Protein AF-A0A4Y9IGT6-F1 (afdb_monomer_lite)

Radius of gyration: 15.9 Å; chains: 1; bounding box: 36×31×42 Å

InterPro domains:
  IPR013785 Aldolase-type TIM barrel [G3DSA:3.20.20.70] (1-121)

Structure (mmCIF, N/CA/C/O backbone):
data_AF-A0A4Y9IGT6-F1
#
_entry.id   AF-A0A4Y9IGT6-F1
#
loop_
_atom_site.group_PDB
_atom_site.id
_atom_site.type_symbol
_atom_site.label_atom_id
_atom_site.label_alt_id
_atom_site.label_comp_id
_atom_site.label_asym_id
_atom_site.label_entity_id
_atom_site.label_seq_id
_atom_site.pdbx_PDB_ins_code
_atom_site.Cartn_x
_atom_site.Cartn_y
_atom_site.Cartn_z
_atom_site.occupancy
_atom_site.B_iso_or_equiv
_atom_site.auth_seq_id
_atom_site.auth_comp_id
_atom_site.auth_asym_id
_atom_site.auth_atom_id
_atom_site.pdbx_PDB_model_num
ATOM 1 N N . ILE A 1 1 ? -12.243 1.471 -1.421 1.00 97.12 1 ILE A N 1
ATOM 2 C CA . ILE A 1 1 ? -12.305 2.945 -1.257 1.00 97.12 1 ILE A CA 1
ATOM 3 C C . ILE A 1 1 ? -10.873 3.459 -1.294 1.00 97.12 1 ILE A C 1
ATOM 5 O O . ILE A 1 1 ? -10.032 2.832 -0.662 1.00 97.12 1 ILE A O 1
ATOM 9 N N . GLU A 1 2 ? -10.581 4.509 -2.066 1.00 98.25 2 GLU A N 1
ATOM 10 C CA . GLU A 1 2 ? -9.210 5.005 -2.292 1.00 98.25 2 GLU A CA 1
ATOM 11 C C . GLU A 1 2 ? -9.068 6.497 -1.927 1.00 98.25 2 GLU A C 1
ATOM 13 O O . GLU A 1 2 ? -9.054 7.346 -2.817 1.00 98.25 2 GLU A O 1
ATOM 18 N N . PRO A 1 3 ? -9.031 6.851 -0.628 1.00 97.75 3 PRO A N 1
ATOM 19 C CA . PRO A 1 3 ? -8.744 8.212 -0.188 1.00 97.75 3 PRO A CA 1
ATOM 20 C C . PRO A 1 3 ? -7.223 8.453 -0.173 1.00 97.75 3 PRO A C 1
ATOM 22 O O . PRO A 1 3 ? -6.560 8.310 0.851 1.00 97.75 3 PRO A O 1
ATOM 25 N N . GLU A 1 4 ? -6.653 8.771 -1.337 1.00 98.31 4 GLU A N 1
ATOM 26 C CA . GLU A 1 4 ? -5.218 9.043 -1.494 1.00 98.31 4 GLU A CA 1
ATOM 27 C C . GLU A 1 4 ? -4.788 10.327 -0.761 1.00 98.31 4 GLU A C 1
ATOM 29 O O . GLU A 1 4 ? -5.330 11.409 -0.997 1.00 98.31 4 GLU A O 1
ATOM 34 N N . VAL A 1 5 ? -3.747 10.220 0.069 1.00 98.56 5 VAL A N 1
ATOM 35 C CA . VAL A 1 5 ? -2.991 11.367 0.593 1.00 98.56 5 VAL A CA 1
ATOM 36 C C . VAL A 1 5 ? -1.792 11.614 -0.316 1.00 98.56 5 VAL A C 1
ATOM 38 O O . VAL A 1 5 ? -1.008 10.703 -0.584 1.00 98.56 5 VAL A O 1
ATOM 41 N N . ASN A 1 6 ? -1.625 12.849 -0.789 1.00 98.25 6 ASN A N 1
ATOM 42 C CA . ASN A 1 6 ? -0.498 13.215 -1.643 1.00 98.25 6 ASN A CA 1
ATOM 43 C C . ASN A 1 6 ? 0.832 13.051 -0.885 1.00 98.25 6 ASN A C 1
ATOM 45 O O . ASN A 1 6 ? 1.031 13.669 0.160 1.00 98.25 6 ASN A O 1
ATOM 49 N N . ILE A 1 7 ? 1.770 12.283 -1.450 1.00 97.69 7 ILE A N 1
ATOM 50 C CA . ILE A 1 7 ? 3.080 12.008 -0.835 1.00 97.69 7 ILE A CA 1
ATOM 51 C C . ILE A 1 7 ? 3.945 13.259 -0.606 1.00 97.69 7 ILE A C 1
ATOM 53 O O . ILE A 1 7 ? 4.886 13.206 0.178 1.00 97.69 7 ILE A O 1
ATOM 57 N N . ASN A 1 8 ? 3.635 14.370 -1.284 1.00 97.75 8 ASN A N 1
ATOM 58 C CA . ASN A 1 8 ? 4.336 15.653 -1.171 1.00 97.75 8 ASN A CA 1
ATOM 59 C C . ASN A 1 8 ? 3.575 16.688 -0.324 1.00 97.75 8 ASN A C 1
ATOM 61 O O . ASN A 1 8 ? 3.962 17.860 -0.301 1.00 97.75 8 ASN A O 1
ATOM 65 N N . ALA A 1 9 ? 2.464 16.307 0.316 1.00 98.25 9 ALA A N 1
ATOM 66 C CA . ALA A 1 9 ? 1.783 17.192 1.252 1.00 98.25 9 ALA A CA 1
ATOM 67 C C . ALA A 1 9 ? 2.733 17.547 2.408 1.00 98.25 9 ALA A C 1
ATOM 69 O O . ALA A 1 9 ? 3.412 16.675 2.944 1.00 98.25 9 ALA A O 1
ATOM 70 N N . LYS A 1 10 ? 2.793 18.832 2.779 1.00 98.19 10 LYS A N 1
ATOM 71 C CA . LYS A 1 10 ? 3.657 19.295 3.880 1.00 98.19 10 LYS A CA 1
ATOM 72 C C . LYS A 1 10 ? 3.246 18.689 5.218 1.00 98.19 10 LYS A C 1
ATOM 74 O O . LYS A 1 10 ? 4.111 18.318 5.996 1.00 98.19 10 LYS A O 1
ATOM 79 N N . ASP A 1 11 ? 1.940 18.532 5.393 1.00 98.00 11 ASP A N 1
ATOM 80 C CA . ASP A 1 11 ? 1.305 18.066 6.623 1.00 98.00 11 ASP A CA 1
ATOM 81 C C . ASP A 1 11 ? 0.792 16.623 6.425 1.00 98.00 11 ASP A C 1
ATOM 83 O O . ASP A 1 11 ? -0.317 16.267 6.816 1.00 98.00 11 ASP A O 1
ATOM 87 N N . LYS A 1 12 ? 1.543 15.801 5.667 1.00 98.44 12 LYS A N 1
ATOM 88 C CA . LYS A 1 12 ? 1.122 14.445 5.262 1.00 98.44 12 LYS A CA 1
ATOM 89 C C . LYS A 1 12 ? 0.791 13.575 6.472 1.00 98.44 12 LYS A C 1
ATOM 91 O O . LYS A 1 12 ? -0.208 12.870 6.438 1.00 98.44 12 LYS A O 1
ATOM 96 N N . GLU A 1 13 ? 1.619 13.629 7.509 1.00 98.44 13 GLU A N 1
ATOM 97 C CA . GLU A 1 13 ? 1.444 12.829 8.720 1.00 98.44 13 GLU A CA 1
ATOM 98 C C . GLU A 1 13 ? 0.159 13.215 9.465 1.00 98.44 13 GLU A C 1
ATOM 100 O O . GLU A 1 13 ? -0.635 12.344 9.809 1.00 98.44 13 GLU A O 1
ATOM 105 N N . GLU A 1 14 ? -0.106 14.512 9.625 1.00 98.56 14 GLU A N 1
ATOM 106 C CA . GLU A 1 14 ? -1.322 15.014 10.267 1.00 98.56 14 GLU A CA 1
ATOM 107 C C . GLU A 1 14 ? -2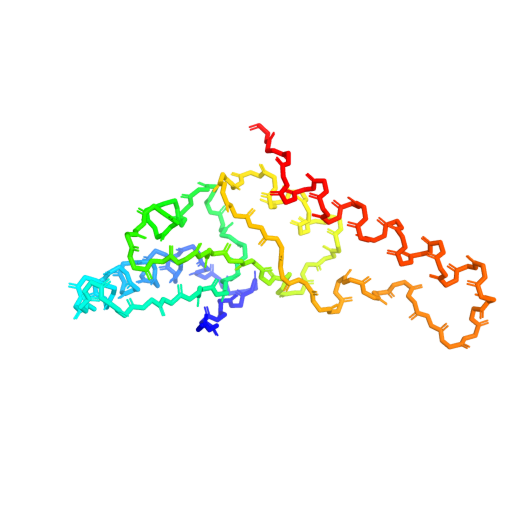.581 14.686 9.451 1.00 98.56 14 GLU A C 1
ATOM 109 O O . GLU A 1 14 ? -3.620 14.333 10.012 1.00 98.56 14 GLU A O 1
ATOM 114 N N . ILE A 1 15 ? -2.501 14.766 8.117 1.00 98.75 15 ILE A N 1
ATOM 115 C CA . ILE A 1 15 ? -3.600 14.358 7.229 1.00 98.75 15 ILE A CA 1
ATOM 116 C C . ILE A 1 15 ? -3.876 12.858 7.381 1.00 98.75 15 ILE A C 1
ATOM 118 O O . ILE A 1 15 ? -5.036 12.450 7.388 1.00 98.75 15 ILE A O 1
ATOM 122 N N . GLU A 1 16 ? -2.835 12.033 7.503 1.00 98.69 16 GLU A N 1
ATOM 123 C CA . GLU A 1 16 ? -2.962 10.588 7.710 1.00 98.69 16 GLU A CA 1
ATOM 124 C C . GLU A 1 16 ? -3.554 10.241 9.074 1.00 98.69 16 GLU A C 1
ATOM 126 O O . GLU A 1 16 ? -4.367 9.316 9.148 1.00 98.69 16 GLU A O 1
ATOM 131 N N . ASP A 1 17 ? -3.198 10.982 10.125 1.00 98.62 17 ASP A N 1
ATOM 132 C CA . ASP A 1 17 ? -3.790 10.845 11.458 1.00 98.62 17 ASP A CA 1
ATOM 133 C C . ASP A 1 17 ? -5.307 11.101 11.391 1.00 98.62 17 ASP A C 1
ATOM 135 O O . ASP A 1 17 ? -6.098 10.213 11.724 1.00 98.62 17 ASP A O 1
ATOM 139 N N . ILE A 1 18 ? -5.726 12.243 10.827 1.00 98.69 18 ILE A N 1
ATOM 140 C CA . ILE A 1 18 ? -7.151 12.585 10.652 1.00 98.69 18 ILE A CA 1
ATOM 141 C C . ILE A 1 18 ? -7.863 11.546 9.781 1.00 98.69 18 ILE A C 1
ATOM 143 O O . ILE A 1 18 ? -8.947 11.075 10.123 1.00 98.69 18 ILE A O 1
ATOM 147 N N . LEU A 1 19 ? -7.265 11.162 8.652 1.00 98.69 19 LEU A N 1
ATOM 148 C CA . LEU A 1 19 ? -7.860 10.192 7.738 1.00 98.69 19 LEU A CA 1
ATOM 149 C C . LEU A 1 19 ? -8.082 8.838 8.421 1.00 98.69 19 LEU A C 1
ATOM 151 O O . LEU A 1 19 ? -9.126 8.221 8.225 1.00 98.69 19 LEU A O 1
ATOM 155 N N . THR A 1 20 ? -7.116 8.378 9.216 1.00 98.56 20 THR A N 1
ATOM 156 C CA . THR A 1 20 ? -7.215 7.104 9.941 1.00 98.56 20 THR A CA 1
ATOM 157 C C . THR A 1 20 ? -8.364 7.141 10.943 1.00 98.56 20 THR A C 1
ATOM 159 O O . THR A 1 20 ? -9.174 6.214 10.976 1.00 98.56 20 THR A O 1
ATOM 162 N N . GLU A 1 21 ? -8.465 8.223 11.720 1.00 98.56 21 GLU A N 1
ATOM 163 C CA . GLU A 1 21 ? -9.542 8.414 12.695 1.00 98.56 21 GLU A CA 1
ATOM 164 C C . GLU A 1 21 ? -10.923 8.461 12.034 1.00 98.56 21 GLU A C 1
ATOM 166 O O . GLU A 1 21 ? -11.854 7.802 12.499 1.00 98.56 21 GLU A O 1
ATOM 171 N N . GLU A 1 22 ? -11.073 9.214 10.944 1.00 98.69 22 GLU A N 1
ATOM 172 C CA . GLU A 1 22 ? -12.358 9.338 10.251 1.00 98.69 22 GLU A CA 1
ATOM 173 C C . GLU A 1 22 ? -12.763 8.037 9.551 1.00 98.69 22 GLU A C 1
ATOM 175 O O . GLU A 1 22 ? -13.928 7.647 9.611 1.00 98.69 22 GLU A O 1
ATOM 180 N N . ILE A 1 23 ? -11.814 7.305 8.952 1.00 98.69 23 ILE A N 1
ATOM 181 C CA . ILE A 1 23 ? -12.111 5.980 8.395 1.00 98.69 23 ILE A CA 1
ATOM 182 C C . ILE A 1 23 ? -12.591 5.039 9.502 1.00 98.69 23 ILE A C 1
ATOM 184 O O . ILE A 1 23 ? -13.607 4.378 9.307 1.00 98.69 23 ILE A O 1
ATOM 188 N N . ALA A 1 24 ? -11.911 4.984 10.651 1.00 98.44 24 ALA A N 1
ATOM 189 C CA . ALA A 1 24 ? -12.320 4.122 11.761 1.00 98.44 24 ALA A CA 1
ATOM 190 C C . ALA A 1 24 ? -13.758 4.425 12.220 1.00 98.44 24 ALA A C 1
ATOM 192 O O . ALA A 1 24 ? -14.574 3.513 12.322 1.00 98.44 24 ALA A O 1
ATOM 193 N N . LYS A 1 25 ? -14.109 5.710 12.374 1.00 98.50 25 LYS A N 1
ATOM 194 C CA . LYS A 1 25 ? -15.474 6.133 12.736 1.00 98.50 25 LYS A CA 1
ATOM 195 C C . LYS A 1 25 ? -16.530 5.700 11.722 1.00 98.50 25 LYS A C 1
ATOM 197 O O . LYS A 1 25 ? -17.654 5.405 12.115 1.00 98.50 25 LYS A O 1
ATOM 202 N N . GLU A 1 26 ? -16.223 5.727 10.426 1.00 98.50 26 GLU A N 1
ATOM 203 C CA . GLU A 1 26 ? -17.167 5.269 9.399 1.00 98.50 26 GLU A CA 1
ATOM 204 C C . GLU A 1 26 ? -17.246 3.740 9.324 1.00 98.50 26 GLU A C 1
ATOM 206 O O . GLU A 1 26 ? -18.321 3.205 9.055 1.00 98.50 26 GLU A O 1
ATOM 211 N N . LEU A 1 27 ? -16.146 3.033 9.599 1.00 98.44 27 LEU A N 1
ATOM 212 C CA . LEU A 1 27 ? -16.134 1.572 9.692 1.00 98.44 27 LEU A CA 1
ATOM 213 C C . LEU A 1 27 ? -16.999 1.068 10.855 1.00 98.44 27 LEU A C 1
ATOM 215 O O . LEU A 1 27 ? -17.773 0.137 10.647 1.00 98.44 27 LEU A O 1
ATOM 219 N N . ASP A 1 28 ? -16.954 1.729 12.016 1.00 98.00 28 ASP A N 1
ATOM 220 C CA . ASP A 1 28 ? -17.757 1.383 13.204 1.00 98.00 28 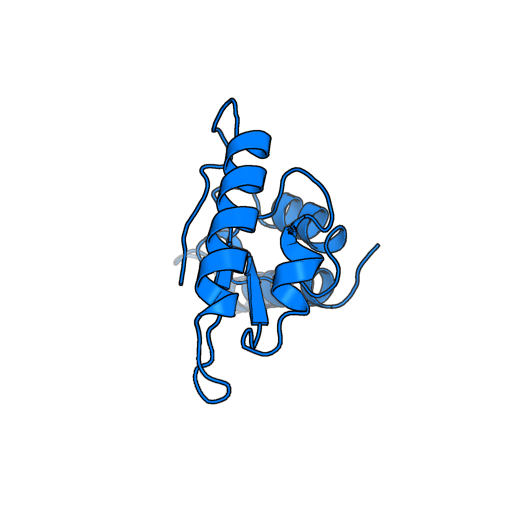ASP A CA 1
ATOM 221 C C . ASP A 1 28 ? -19.280 1.498 12.977 1.00 98.00 28 ASP A C 1
ATOM 223 O O . ASP A 1 28 ? -20.080 1.005 13.774 1.00 98.00 28 ASP A O 1
ATOM 227 N N . LYS A 1 29 ? -19.709 2.176 11.904 1.00 98.19 29 LYS A N 1
ATOM 228 C CA . LYS A 1 29 ? -21.128 2.318 11.531 1.00 98.19 29 LYS A CA 1
ATOM 229 C C . LYS A 1 29 ? -21.608 1.234 10.570 1.00 98.19 29 LYS A C 1
ATOM 231 O O . LYS A 1 29 ? -22.804 1.189 10.274 1.00 98.19 29 LYS A O 1
ATOM 236 N N . LEU A 1 30 ? -20.699 0.432 10.023 1.00 98.25 30 LEU A N 1
ATOM 237 C CA . LEU A 1 30 ? -21.048 -0.647 9.109 1.00 98.25 30 LEU A CA 1
ATOM 238 C C . LEU A 1 30 ? -21.716 -1.787 9.881 1.00 98.25 30 LEU A C 1
ATOM 240 O O . LEU A 1 30 ? -21.312 -2.134 10.986 1.00 98.25 30 LEU A O 1
ATOM 244 N N . ASN A 1 31 ? -22.730 -2.394 9.272 1.00 98.06 31 ASN A N 1
ATOM 245 C CA . ASN A 1 31 ? -23.290 -3.647 9.766 1.00 98.06 31 ASN A CA 1
ATOM 246 C C . ASN A 1 31 ? -22.288 -4.795 9.549 1.00 98.06 31 ASN A C 1
ATOM 248 O O . ASN A 1 31 ? -21.466 -4.743 8.634 1.00 98.06 31 ASN A O 1
ATOM 252 N N . ASP A 1 32 ? -22.408 -5.876 10.322 1.00 94.94 32 ASP A N 1
ATOM 253 C CA . ASP A 1 32 ? -21.510 -7.046 10.267 1.00 94.94 32 ASP A CA 1
ATOM 254 C C . ASP A 1 32 ? -21.426 -7.734 8.887 1.00 94.94 32 ASP A C 1
ATOM 256 O O . ASP A 1 32 ? -20.490 -8.485 8.622 1.00 94.94 32 ASP A O 1
ATOM 260 N N . ASP A 1 33 ? -22.397 -7.504 7.998 1.00 96.75 33 ASP A N 1
ATOM 261 C CA . ASP A 1 33 ? -22.440 -8.035 6.631 1.00 96.75 33 ASP A CA 1
ATOM 262 C C . ASP A 1 33 ? -21.897 -7.060 5.568 1.00 96.75 33 ASP A C 1
ATOM 264 O O . ASP A 1 33 ? -21.830 -7.392 4.380 1.00 96.75 33 ASP A O 1
ATOM 268 N N . GLN A 1 34 ? -21.484 -5.860 5.980 1.00 98.19 34 GLN A N 1
ATOM 269 C CA . GLN A 1 34 ? -20.930 -4.832 5.110 1.00 98.19 34 GLN A CA 1
ATOM 270 C C . GLN A 1 34 ? -19.411 -4.832 5.205 1.00 98.19 34 GLN A C 1
ATOM 272 O O . GLN A 1 34 ? -18.824 -4.448 6.214 1.00 98.19 34 GLN A O 1
ATOM 277 N N . PHE A 1 35 ? -18.768 -5.227 4.113 1.00 98.25 35 PHE A N 1
ATOM 278 C CA . PHE A 1 35 ? -17.321 -5.342 4.044 1.00 98.25 35 PHE A CA 1
ATOM 279 C C . PHE A 1 35 ? -16.720 -4.363 3.046 1.00 98.25 35 PHE A C 1
ATOM 281 O O . PHE A 1 35 ? -17.262 -4.142 1.959 1.00 98.25 35 PHE A O 1
ATOM 288 N N . VAL A 1 36 ? -15.552 -3.821 3.388 1.00 98.56 36 VAL A N 1
ATOM 289 C CA . VAL A 1 36 ? -14.807 -2.914 2.515 1.00 98.56 36 VAL A CA 1
ATOM 290 C C . VAL A 1 36 ? -13.349 -3.331 2.362 1.00 98.56 36 VAL A C 1
ATOM 292 O O . VAL A 1 36 ? -12.763 -4.033 3.185 1.00 98.56 36 VAL A O 1
ATOM 295 N N . MET A 1 37 ? -12.748 -2.856 1.275 1.00 98.62 37 MET A N 1
ATOM 296 C CA . MET A 1 37 ? -11.300 -2.802 1.108 1.00 98.62 37 MET A CA 1
ATOM 297 C C . MET A 1 37 ? -10.870 -1.344 1.028 1.00 98.62 37 MET A C 1
ATOM 299 O O . MET A 1 37 ? -11.524 -0.520 0.368 1.00 98.62 37 MET A O 1
ATOM 303 N N . LEU A 1 38 ? -9.746 -1.036 1.660 1.00 98.81 38 LEU A N 1
ATOM 304 C CA . LEU A 1 38 ? -9.159 0.298 1.662 1.00 98.81 38 LEU A CA 1
ATOM 305 C C . LEU A 1 38 ? -7.892 0.287 0.816 1.00 98.81 38 LEU A C 1
ATOM 307 O O . LEU A 1 38 ? -7.071 -0.617 0.942 1.00 98.81 38 LEU A O 1
ATOM 311 N N . LYS A 1 39 ? -7.741 1.287 -0.049 1.00 98.81 39 LYS A N 1
ATOM 312 C CA . LYS A 1 39 ? -6.522 1.531 -0.814 1.00 98.81 39 LYS A CA 1
ATOM 313 C C . LYS A 1 39 ? -5.953 2.874 -0.382 1.00 98.81 39 LYS A C 1
ATOM 315 O O . LYS A 1 39 ? -6.544 3.902 -0.683 1.00 98.81 39 LYS A O 1
ATOM 320 N N . LEU A 1 40 ? -4.864 2.855 0.375 1.00 98.75 40 LEU A N 1
ATOM 321 C CA . LEU A 1 40 ? -4.319 4.039 1.046 1.00 98.75 40 LEU A CA 1
ATOM 322 C C . LEU A 1 40 ? -2.906 4.339 0.547 1.00 98.75 40 LEU A C 1
ATOM 324 O O . LEU A 1 40 ? -2.217 3.460 0.026 1.00 98.75 40 LEU A O 1
ATOM 328 N N . THR A 1 41 ? -2.465 5.583 0.696 1.00 98.75 41 THR A N 1
ATOM 329 C CA . THR A 1 41 ? -1.050 5.945 0.523 1.00 98.75 41 THR A CA 1
ATOM 330 C C . THR A 1 41 ? -0.208 5.208 1.566 1.00 98.75 41 THR A C 1
ATOM 332 O O . THR A 1 41 ? -0.687 4.986 2.667 1.00 98.75 41 THR A O 1
ATOM 335 N N . ILE A 1 42 ? 1.034 4.810 1.266 1.00 98.69 42 ILE A N 1
ATOM 336 C CA . ILE A 1 42 ? 1.915 4.224 2.296 1.00 98.69 42 ILE A CA 1
ATOM 337 C C . ILE A 1 42 ? 2.151 5.277 3.404 1.00 98.69 42 ILE A C 1
ATOM 339 O O . ILE A 1 42 ? 2.558 6.404 3.074 1.00 98.69 42 ILE A O 1
ATOM 343 N N . PRO A 1 43 ? 1.880 4.953 4.685 1.00 98.44 43 PRO A N 1
ATOM 344 C CA . PRO A 1 43 ? 1.849 5.957 5.739 1.00 98.44 43 PRO A CA 1
ATOM 345 C C . PRO A 1 43 ? 3.246 6.481 6.065 1.00 98.44 43 PRO A C 1
ATOM 347 O O . PRO A 1 43 ? 4.251 5.803 5.849 1.00 98.44 43 PRO A O 1
ATOM 350 N N . THR A 1 44 ? 3.305 7.699 6.599 1.00 98.25 44 THR A N 1
ATOM 351 C CA . THR A 1 44 ? 4.552 8.318 7.078 1.00 98.25 44 THR A CA 1
ATOM 352 C C . THR A 1 44 ? 5.075 7.598 8.320 1.00 98.25 44 THR A C 1
ATOM 354 O O . THR A 1 44 ? 6.257 7.267 8.394 1.00 98.25 44 THR A O 1
ATOM 357 N N . LYS A 1 45 ? 4.179 7.300 9.269 1.00 98.38 45 LYS A N 1
ATOM 358 C CA . LYS A 1 45 ? 4.460 6.492 10.460 1.00 98.38 45 LYS A CA 1
ATOM 359 C C . LYS A 1 45 ? 4.271 5.001 10.141 1.00 98.38 45 LYS A C 1
ATOM 361 O O . LYS A 1 45 ? 3.172 4.614 9.732 1.00 98.38 45 LYS A O 1
ATOM 366 N N . PRO A 1 46 ? 5.286 4.141 10.350 1.00 98.38 46 PRO A N 1
ATOM 367 C CA . PRO A 1 46 ? 5.113 2.695 10.247 1.00 98.38 46 PRO A CA 1
ATOM 368 C C . PRO A 1 46 ? 3.934 2.200 11.089 1.00 98.38 46 PRO A C 1
ATOM 370 O O . PRO A 1 46 ? 3.784 2.590 12.246 1.00 98.38 46 PRO A O 1
ATOM 373 N N . ASN A 1 47 ? 3.111 1.323 10.513 1.00 98.31 47 ASN A N 1
ATOM 374 C CA . ASN A 1 47 ? 1.937 0.711 11.143 1.00 98.31 47 ASN A CA 1
ATOM 375 C C . ASN A 1 47 ? 0.786 1.665 11.511 1.00 98.31 47 ASN A C 1
ATOM 377 O O . ASN A 1 47 ? -0.116 1.250 12.240 1.00 98.31 47 ASN A O 1
ATOM 381 N N . GLN A 1 48 ? 0.744 2.884 10.959 1.00 98.50 48 GLN A N 1
ATOM 382 C CA . GLN A 1 48 ? -0.361 3.835 11.172 1.00 98.50 48 GLN A CA 1
ATOM 383 C C . GLN A 1 48 ? -1.750 3.206 10.962 1.00 98.50 48 GLN A C 1
ATOM 385 O O . GLN A 1 48 ? -2.677 3.457 11.724 1.00 98.50 48 GLN A O 1
ATOM 390 N N . TYR A 1 49 ? -1.898 2.352 9.945 1.00 98.50 49 TYR A N 1
ATOM 391 C CA . TYR A 1 49 ? -3.185 1.750 9.577 1.00 98.50 49 TYR A CA 1
ATOM 392 C C . TYR A 1 49 ? -3.448 0.382 10.209 1.00 98.50 49 TYR A C 1
ATOM 394 O O . TYR A 1 49 ? -4.369 -0.313 9.780 1.00 98.50 49 TYR A O 1
ATOM 402 N N . LYS A 1 50 ? -2.662 -0.040 11.207 1.00 98.19 50 LYS A N 1
ATOM 403 C CA . LYS A 1 50 ? -2.802 -1.373 11.811 1.00 98.19 50 LYS A CA 1
ATOM 404 C C . LYS A 1 50 ? -4.198 -1.610 12.395 1.00 98.19 50 LYS A C 1
ATOM 406 O O . LYS A 1 50 ? -4.781 -2.660 12.150 1.00 98.19 50 LYS A O 1
ATOM 411 N N . SER A 1 51 ? -4.773 -0.614 13.068 1.00 97.81 51 SER A N 1
ATOM 412 C CA . SER A 1 51 ? -6.144 -0.694 13.590 1.00 97.81 51 SER A CA 1
ATOM 413 C C . SER A 1 51 ? -7.190 -0.871 12.483 1.00 97.81 51 SER A C 1
ATOM 415 O O . SER A 1 51 ? -8.135 -1.633 12.653 1.00 97.81 51 SER A O 1
ATOM 417 N N . LEU A 1 52 ? -7.005 -0.224 11.326 1.00 98.56 52 LEU A N 1
ATOM 418 C CA . LEU A 1 52 ? -7.889 -0.388 10.167 1.00 98.56 52 LEU A CA 1
ATOM 419 C C . LEU A 1 52 ? -7.750 -1.780 9.542 1.00 98.56 52 LEU A C 1
ATOM 421 O O . LEU A 1 52 ? -8.738 -2.349 9.093 1.00 98.56 52 LEU A O 1
ATOM 425 N N . ILE A 1 53 ? -6.531 -2.327 9.506 1.00 98.44 53 ILE A N 1
ATOM 426 C CA . ILE A 1 53 ? -6.254 -3.685 9.011 1.00 98.44 53 ILE A CA 1
ATOM 427 C C . ILE A 1 53 ? -6.929 -4.743 9.889 1.00 98.44 53 ILE A C 1
ATOM 429 O O . ILE A 1 53 ? -7.403 -5.749 9.371 1.00 98.44 53 ILE A O 1
ATOM 433 N N . GLU A 1 54 ? -6.964 -4.520 11.201 1.00 98.25 54 GLU A N 1
ATOM 434 C CA . GLU A 1 54 ? -7.534 -5.445 12.187 1.00 98.25 54 GLU A CA 1
ATOM 435 C C . GLU A 1 54 ? -9.060 -5.298 12.349 1.00 98.25 54 GLU A C 1
ATOM 437 O O . GLU A 1 54 ? -9.686 -6.113 13.028 1.00 98.25 54 GLU A O 1
ATOM 442 N N . HIS A 1 55 ? -9.674 -4.289 11.724 1.00 98.44 55 HIS A N 1
ATOM 443 C CA . HIS A 1 55 ? -11.106 -4.030 11.842 1.00 98.44 55 HIS A CA 1
ATOM 444 C C . HIS A 1 55 ? -11.947 -5.151 11.187 1.00 98.44 55 HIS A C 1
ATOM 446 O O . HIS A 1 55 ? -11.696 -5.499 10.030 1.00 98.44 55 HIS A O 1
ATOM 452 N N . PRO A 1 56 ? -13.001 -5.681 11.845 1.00 97.94 56 PRO A N 1
ATOM 453 C CA . PRO A 1 56 ?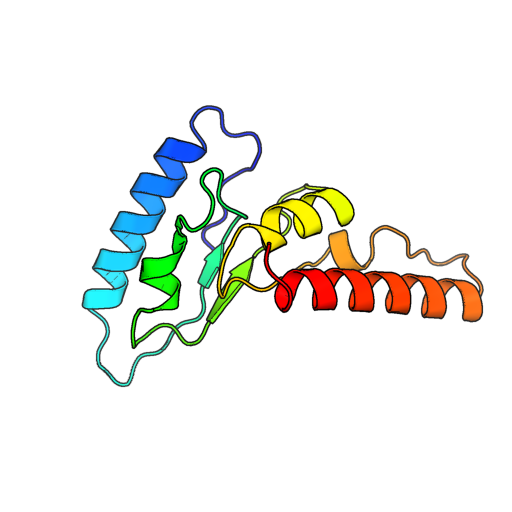 -13.765 -6.840 11.357 1.00 97.94 56 PRO A CA 1
ATOM 454 C C . PRO A 1 56 ? -14.426 -6.631 9.985 1.00 97.94 56 PRO A C 1
ATOM 456 O O . PRO A 1 56 ? -14.487 -7.553 9.174 1.00 97.94 56 PRO A O 1
ATOM 459 N N . ASN A 1 57 ? -14.882 -5.411 9.694 1.00 98.50 57 ASN A N 1
ATOM 460 C CA . ASN A 1 57 ? -15.481 -5.055 8.402 1.00 98.50 57 ASN A CA 1
ATOM 461 C C . ASN A 1 57 ? -14.460 -4.740 7.290 1.00 98.50 57 ASN A C 1
ATOM 463 O O . ASN A 1 57 ? -14.856 -4.410 6.167 1.00 98.50 57 ASN A O 1
ATOM 467 N N . VAL A 1 58 ? -13.152 -4.827 7.560 1.00 98.62 58 VAL A N 1
ATOM 468 C CA . VAL A 1 58 ? -12.099 -4.594 6.562 1.00 98.62 58 VAL A CA 1
ATOM 469 C C . VAL A 1 58 ? -11.519 -5.927 6.097 1.00 98.62 58 VAL A C 1
ATOM 471 O O . VAL A 1 58 ? -10.838 -6.631 6.830 1.00 98.62 58 VAL A O 1
ATOM 474 N N . ILE A 1 59 ? -11.742 -6.260 4.823 1.00 98.25 59 ILE A N 1
ATOM 475 C CA . ILE A 1 59 ? -11.215 -7.499 4.217 1.00 98.25 59 ILE A CA 1
ATOM 476 C C . ILE A 1 59 ? -9.700 -7.399 4.030 1.00 98.25 59 ILE A C 1
ATOM 478 O O . ILE A 1 59 ? -8.957 -8.370 4.201 1.00 98.25 59 ILE A O 1
ATOM 482 N N . ARG A 1 60 ? -9.246 -6.226 3.579 1.00 98.31 60 ARG A N 1
ATOM 483 C CA . ARG A 1 60 ? -7.838 -5.935 3.320 1.00 98.31 60 ARG A CA 1
ATOM 484 C C . ARG A 1 60 ? -7.606 -4.438 3.195 1.00 98.31 60 ARG A C 1
ATOM 486 O O . ARG A 1 60 ? -8.414 -3.725 2.591 1.00 98.31 60 ARG A O 1
ATOM 493 N N . VAL A 1 61 ? -6.441 -4.004 3.659 1.00 98.69 61 VAL A N 1
ATOM 494 C CA . VAL A 1 61 ? -5.864 -2.712 3.293 1.00 98.69 61 VAL A CA 1
ATOM 495 C C . VAL A 1 61 ? -4.742 -2.961 2.295 1.00 98.69 61 VAL A C 1
ATOM 497 O O . VAL A 1 61 ? -3.887 -3.826 2.494 1.00 98.69 61 VAL A O 1
ATOM 500 N N . VAL A 1 62 ? -4.771 -2.220 1.196 1.00 98.75 62 VAL A N 1
ATOM 501 C CA . VAL A 1 62 ? -3.769 -2.273 0.135 1.00 98.75 62 VAL A CA 1
ATOM 502 C C . VAL A 1 62 ? -3.163 -0.885 -0.067 1.00 98.75 62 VAL A C 1
ATOM 504 O O . VAL A 1 62 ? -3.810 0.121 0.211 1.00 98.75 62 VAL A O 1
ATOM 507 N N . ALA A 1 63 ? -1.928 -0.807 -0.548 1.00 98.62 63 ALA A N 1
ATOM 508 C CA . ALA A 1 63 ? -1.203 0.450 -0.672 1.00 98.62 63 ALA A CA 1
ATOM 509 C C . ALA A 1 63 ? -0.983 0.863 -2.130 1.00 98.62 63 ALA A C 1
ATOM 511 O O . ALA A 1 63 ? -0.505 0.070 -2.944 1.00 98.62 63 ALA A O 1
ATOM 512 N N . LEU A 1 64 ? -1.277 2.119 -2.459 1.00 98.44 64 LEU A N 1
ATOM 513 C CA . LEU A 1 64 ? -0.843 2.741 -3.714 1.00 98.44 64 LEU A CA 1
ATOM 514 C C . LEU A 1 64 ? 0.602 3.247 -3.586 1.00 98.44 64 LEU A C 1
ATOM 516 O O . LEU A 1 64 ? 1.035 3.641 -2.507 1.00 98.44 64 LEU A O 1
ATOM 520 N N . SER A 1 65 ? 1.357 3.267 -4.691 1.00 97.75 65 SER A N 1
ATOM 521 C CA . SER A 1 65 ? 2.733 3.791 -4.668 1.00 97.75 65 SER A CA 1
ATOM 522 C C . SER A 1 65 ? 2.793 5.322 -4.606 1.00 97.75 65 SER A C 1
ATOM 524 O O . SER A 1 65 ? 3.817 5.870 -4.220 1.00 97.75 65 SER A O 1
ATOM 526 N N . GLY A 1 66 ? 1.730 6.030 -5.009 1.00 95.75 66 GLY A N 1
ATOM 527 C CA 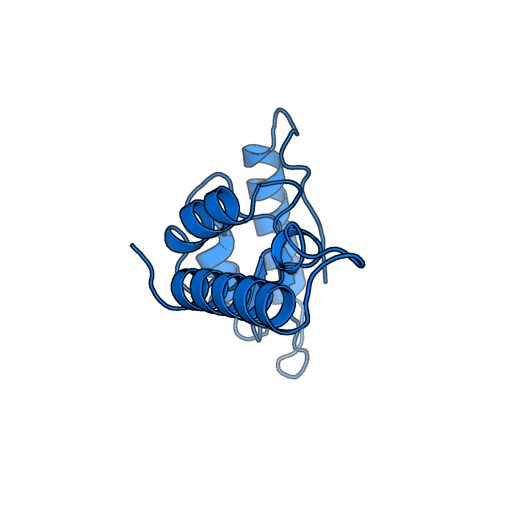. GLY A 1 66 ? 1.563 7.478 -4.786 1.00 95.75 66 GLY A CA 1
ATOM 528 C C . GLY A 1 66 ? 2.576 8.391 -5.479 1.00 95.75 66 GLY A C 1
ATOM 529 O O . GLY A 1 66 ? 2.597 9.586 -5.222 1.00 95.75 66 GLY A O 1
ATOM 530 N N . GLY A 1 67 ? 3.424 7.848 -6.359 1.00 95.69 67 GLY A N 1
ATOM 531 C CA . GLY A 1 67 ? 4.535 8.571 -6.986 1.00 95.69 67 GLY A CA 1
ATOM 532 C C . GLY A 1 67 ? 5.923 8.154 -6.493 1.00 95.69 67 GLY A C 1
ATOM 533 O O . GLY A 1 67 ? 6.911 8.559 -7.100 1.00 95.69 67 GLY A O 1
ATOM 534 N N . TYR A 1 68 ? 6.023 7.303 -5.467 1.00 97.56 68 TYR A N 1
ATOM 535 C CA . TYR A 1 68 ? 7.283 6.643 -5.131 1.00 97.56 68 TYR A CA 1
ATOM 536 C C . TYR A 1 68 ? 7.738 5.712 -6.264 1.00 97.56 68 TYR A C 1
ATOM 538 O O . TYR A 1 68 ? 6.917 5.110 -6.969 1.00 97.56 68 TYR A O 1
ATOM 546 N N . SER A 1 69 ? 9.060 5.564 -6.411 1.00 97.19 69 SER A N 1
ATOM 547 C CA . SER A 1 69 ? 9.637 4.485 -7.218 1.00 97.19 69 SER A CA 1
ATOM 548 C C . SER A 1 69 ? 9.230 3.124 -6.646 1.00 97.19 69 SER A C 1
ATOM 550 O O . SER A 1 69 ? 8.897 3.023 -5.463 1.00 97.19 69 SER A O 1
ATOM 552 N N . ARG A 1 70 ? 9.275 2.066 -7.470 1.00 98.00 70 ARG A N 1
ATOM 553 C CA . ARG A 1 70 ? 8.964 0.700 -7.015 1.00 98.00 70 ARG A CA 1
ATOM 554 C C . ARG A 1 70 ? 9.812 0.316 -5.803 1.00 98.00 70 ARG A C 1
ATOM 556 O O . ARG A 1 70 ? 9.261 -0.134 -4.807 1.00 98.00 70 ARG A O 1
ATOM 563 N N . ASP A 1 71 ? 11.114 0.583 -5.854 1.00 97.94 71 ASP A N 1
ATOM 564 C CA . ASP A 1 71 ? 12.039 0.235 -4.772 1.00 97.94 71 ASP A CA 1
ATOM 565 C C . ASP A 1 71 ? 11.718 0.979 -3.474 1.00 97.94 71 ASP A C 1
ATOM 567 O O . ASP A 1 71 ? 11.632 0.353 -2.418 1.00 97.94 71 ASP A O 1
ATOM 571 N N . LYS A 1 72 ? 11.455 2.294 -3.542 1.00 98.19 72 LYS A N 1
ATOM 572 C CA . LYS A 1 72 ? 11.116 3.067 -2.341 1.00 98.19 72 LYS A CA 1
ATOM 573 C C . LYS A 1 72 ? 9.755 2.669 -1.775 1.00 98.19 72 LYS A C 1
ATOM 575 O O . LYS A 1 72 ? 9.597 2.583 -0.561 1.00 98.19 72 LYS A O 1
ATOM 580 N N . ALA A 1 73 ? 8.779 2.410 -2.642 1.00 98.44 73 ALA A N 1
ATOM 581 C CA . ALA A 1 73 ? 7.469 1.933 -2.220 1.00 98.44 73 ALA A CA 1
ATOM 582 C C . ALA A 1 73 ? 7.574 0.555 -1.548 1.00 98.44 73 ALA A C 1
ATOM 584 O O . ALA A 1 73 ? 6.969 0.350 -0.502 1.00 98.44 73 ALA A O 1
ATOM 585 N N . ASN A 1 74 ? 8.380 -0.359 -2.098 1.00 98.62 74 ASN A N 1
ATOM 586 C CA . ASN A 1 74 ? 8.647 -1.667 -1.501 1.00 98.62 74 ASN A CA 1
ATOM 587 C C . ASN A 1 74 ? 9.331 -1.538 -0.132 1.00 98.62 74 ASN A C 1
ATOM 589 O O . ASN A 1 74 ? 8.892 -2.182 0.813 1.00 98.62 74 ASN A O 1
ATOM 593 N N . GLU A 1 75 ? 10.359 -0.695 -0.005 1.00 98.50 75 GLU A N 1
ATOM 594 C CA . GLU A 1 75 ? 11.046 -0.426 1.269 1.00 98.50 75 GLU A CA 1
ATOM 595 C C . GLU A 1 75 ? 10.054 0.024 2.351 1.00 98.50 75 GLU A C 1
ATOM 597 O O . GLU A 1 75 ? 9.948 -0.616 3.392 1.00 98.50 75 GLU A O 1
ATOM 602 N N . LEU A 1 76 ? 9.262 1.064 2.071 1.00 98.31 76 LEU A N 1
ATOM 603 C CA . LEU A 1 76 ? 8.282 1.593 3.023 1.00 98.31 76 LEU A CA 1
ATOM 604 C C . LEU A 1 76 ? 7.159 0.586 3.328 1.00 98.31 76 LEU A C 1
ATOM 606 O O . LEU A 1 76 ? 6.661 0.516 4.451 1.00 98.31 76 LEU A O 1
ATOM 610 N N . LEU A 1 77 ? 6.753 -0.221 2.344 1.00 98.50 77 LEU A N 1
ATOM 611 C CA . LEU A 1 77 ? 5.720 -1.242 2.519 1.00 98.50 77 LEU A CA 1
ATOM 612 C C . LEU A 1 77 ? 6.144 -2.342 3.505 1.00 98.50 77 LEU A C 1
ATOM 614 O O . LEU A 1 77 ? 5.287 -2.895 4.202 1.00 98.50 77 LEU A O 1
ATOM 618 N N . LYS A 1 78 ? 7.441 -2.664 3.582 1.00 98.62 78 LYS A N 1
ATOM 619 C CA . LYS A 1 78 ? 7.973 -3.674 4.513 1.00 98.62 78 LYS A CA 1
ATOM 620 C C . LYS A 1 78 ? 7.905 -3.245 5.977 1.00 98.62 78 LYS A C 1
ATOM 622 O O . LYS A 1 78 ? 7.863 -4.114 6.836 1.00 98.62 78 LYS A O 1
ATOM 627 N N . GLU A 1 79 ? 7.818 -1.946 6.246 1.00 98.44 79 GLU A N 1
ATOM 628 C CA . GLU A 1 79 ? 7.665 -1.394 7.602 1.00 98.44 79 GLU A CA 1
ATOM 629 C C . GLU A 1 79 ? 6.222 -1.488 8.137 1.00 98.44 79 GLU A C 1
ATOM 631 O O . GLU A 1 79 ? 5.934 -1.067 9.255 1.00 98.44 79 GLU A O 1
ATOM 636 N N . ASN A 1 80 ? 5.282 -1.982 7.323 1.00 98.50 80 ASN A N 1
ATOM 637 C CA . ASN A 1 80 ? 3.857 -1.978 7.633 1.00 98.50 80 ASN A CA 1
ATOM 638 C C . ASN A 1 80 ? 3.293 -3.404 7.657 1.00 98.50 80 ASN A C 1
ATOM 640 O O . ASN A 1 80 ? 3.076 -4.026 6.612 1.00 98.50 80 ASN A O 1
ATOM 644 N N . GLU A 1 81 ? 3.022 -3.898 8.861 1.00 98.00 81 GLU A N 1
ATOM 645 C CA . GLU A 1 81 ? 2.425 -5.202 9.130 1.00 98.00 81 GLU A CA 1
ATOM 646 C C . GLU A 1 81 ? 1.036 -5.323 8.503 1.00 98.00 81 GLU A C 1
ATOM 648 O O . GLU A 1 81 ? 0.205 -4.423 8.597 1.00 98.00 81 GLU A O 1
ATOM 653 N N . GLY A 1 82 ? 0.783 -6.444 7.823 1.00 97.00 82 GLY A N 1
ATOM 654 C CA . GLY A 1 82 ? -0.500 -6.733 7.168 1.00 97.00 82 GLY A CA 1
ATOM 655 C C . GLY A 1 82 ? -0.836 -5.894 5.922 1.00 97.00 82 GLY A C 1
ATOM 656 O O . GLY A 1 82 ? -1.764 -6.252 5.193 1.00 97.00 82 GLY A O 1
ATOM 657 N N . LEU A 1 83 ? -0.081 -4.828 5.627 1.00 98.31 83 LEU A N 1
ATOM 658 C CA . LEU A 1 83 ? -0.286 -3.975 4.454 1.00 98.31 83 LEU A CA 1
ATOM 659 C C . LEU A 1 83 ? 0.335 -4.604 3.197 1.00 98.31 83 LEU A C 1
ATOM 661 O O . LEU A 1 83 ? 1.504 -4.986 3.202 1.00 98.31 83 LEU A O 1
ATOM 665 N N . ILE A 1 84 ? -0.411 -4.681 2.094 1.00 98.56 84 ILE A N 1
ATOM 666 C CA . ILE A 1 84 ? 0.074 -5.256 0.821 1.00 98.56 84 ILE A CA 1
ATOM 667 C C . ILE A 1 84 ? 0.011 -4.241 -0.321 1.00 98.56 84 ILE A C 1
ATOM 669 O O . ILE A 1 84 ? -0.744 -3.275 -0.255 1.00 98.56 84 ILE A O 1
ATOM 673 N N . ALA A 1 85 ? 0.774 -4.445 -1.392 1.00 98.56 85 ALA A N 1
ATOM 674 C CA . ALA A 1 85 ? 0.786 -3.519 -2.521 1.00 98.56 85 ALA A CA 1
ATOM 675 C C . ALA A 1 85 ? -0.478 -3.605 -3.400 1.00 98.56 85 ALA A C 1
ATOM 677 O O . ALA A 1 85 ? -1.031 -4.674 -3.648 1.00 98.56 85 ALA A O 1
ATOM 678 N N . SER A 1 86 ? -0.877 -2.464 -3.959 1.00 98.38 86 SER A N 1
ATOM 679 C CA . SER A 1 86 ? -1.792 -2.312 -5.096 1.00 98.38 86 SER A CA 1
ATOM 680 C C . SER A 1 86 ? -1.215 -1.254 -6.042 1.00 98.38 86 SER A C 1
ATOM 682 O O . SER A 1 86 ? -1.706 -0.128 -6.174 1.00 98.38 86 SER A O 1
ATOM 684 N N . PHE A 1 87 ? -0.082 -1.602 -6.654 1.00 97.88 87 PHE A N 1
ATOM 685 C CA . PHE A 1 87 ? 0.684 -0.704 -7.513 1.00 97.88 87 PHE A CA 1
ATOM 686 C C . PHE A 1 87 ? 0.206 -0.771 -8.964 1.00 97.88 87 PHE A C 1
ATOM 688 O O . PHE A 1 87 ? -0.005 -1.849 -9.510 1.00 97.88 87 PHE A O 1
ATOM 695 N N . SER A 1 88 ? 0.063 0.398 -9.595 1.00 94.38 88 SER A N 1
ATOM 696 C CA . SER A 1 88 ? -0.253 0.532 -11.022 1.00 94.38 88 SER A CA 1
ATOM 697 C C . SER A 1 88 ? 1.004 0.881 -11.816 1.00 94.38 88 SER A C 1
ATOM 699 O O . SER A 1 88 ? 1.723 -0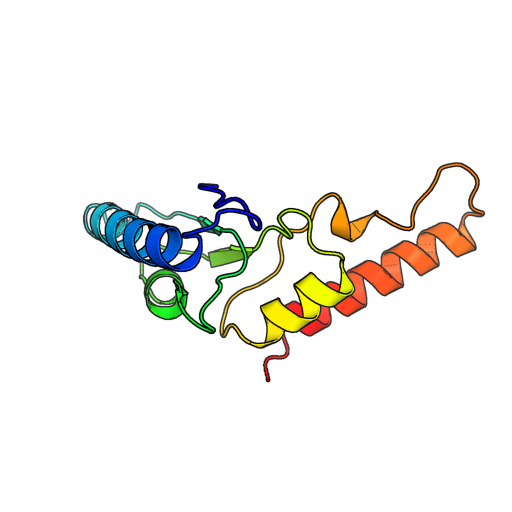.005 -12.257 1.00 94.38 88 SER A O 1
ATOM 701 N N . ARG A 1 89 ? 1.343 2.170 -11.932 1.00 92.62 89 ARG A N 1
ATOM 702 C CA . ARG A 1 89 ? 2.531 2.636 -12.665 1.00 92.62 89 ARG A CA 1
ATOM 703 C C . ARG A 1 89 ? 3.812 1.980 -12.157 1.00 92.62 89 ARG A C 1
ATOM 705 O O . ARG A 1 89 ? 4.583 1.495 -12.966 1.00 92.62 89 ARG A O 1
ATOM 712 N N . ALA A 1 90 ? 3.979 1.872 -10.837 1.00 94.88 90 ALA A N 1
ATOM 713 C CA . ALA A 1 90 ? 5.162 1.250 -10.244 1.00 94.88 90 ALA A CA 1
ATOM 714 C C . ALA A 1 90 ? 5.338 -0.244 -10.597 1.00 94.88 90 ALA A C 1
ATOM 716 O O . ALA A 1 90 ? 6.459 -0.737 -10.528 1.00 94.88 90 ALA A O 1
ATOM 717 N N . LEU A 1 91 ? 4.280 -0.954 -11.015 1.00 96.38 91 LEU A N 1
ATOM 718 C CA . LEU A 1 91 ? 4.393 -2.327 -11.521 1.00 96.38 91 LEU A CA 1
ATOM 719 C C . LEU A 1 91 ? 5.056 -2.375 -12.906 1.00 96.38 91 LEU A C 1
ATOM 721 O O . LEU A 1 91 ? 5.781 -3.316 -13.203 1.00 96.38 91 LEU A O 1
ATOM 725 N N . VAL A 1 92 ? 4.818 -1.365 -13.746 1.00 95.62 92 VAL A N 1
ATOM 726 C CA . VAL A 1 92 ? 5.151 -1.393 -15.180 1.00 95.62 92 VAL A CA 1
ATOM 727 C C . VAL A 1 92 ? 6.164 -0.325 -15.601 1.00 95.62 92 VAL A C 1
ATOM 729 O O . VAL A 1 92 ? 6.382 -0.145 -16.793 1.00 95.62 92 VAL A O 1
ATOM 732 N N . THR A 1 93 ? 6.785 0.390 -14.653 1.00 91.75 93 THR A N 1
ATOM 733 C CA . THR A 1 93 ? 7.691 1.525 -14.928 1.00 91.75 93 THR A CA 1
ATOM 734 C C . THR A 1 93 ? 8.814 1.195 -15.916 1.00 91.75 93 THR A C 1
ATOM 736 O O . THR A 1 93 ? 9.183 2.054 -16.711 1.00 91.75 93 THR A O 1
ATOM 739 N N . ASP A 1 94 ? 9.329 -0.036 -15.893 1.00 90.75 94 ASP A N 1
ATOM 740 C CA . ASP A 1 94 ? 10.470 -0.458 -16.720 1.00 90.75 94 ASP A CA 1
ATOM 741 C C . ASP A 1 94 ? 10.042 -1.177 -18.012 1.00 90.75 94 ASP A C 1
ATOM 743 O O . ASP A 1 94 ? 10.882 -1.709 -18.742 1.00 90.75 94 ASP A O 1
ATOM 747 N N . LEU A 1 95 ? 8.735 -1.221 -18.292 1.00 95.88 95 LEU A N 1
ATOM 748 C CA . LEU A 1 95 ? 8.170 -1.891 -19.460 1.00 95.88 95 LEU A CA 1
ATOM 749 C C . LEU A 1 95 ? 7.879 -0.883 -20.573 1.00 95.88 95 LEU A C 1
ATOM 751 O O . LEU A 1 95 ? 7.231 0.142 -20.351 1.00 95.88 95 LEU A O 1
ATOM 755 N N . PHE A 1 96 ? 8.315 -1.180 -21.795 1.00 95.62 96 PHE A N 1
ATOM 756 C CA . PHE A 1 96 ? 8.077 -0.325 -22.958 1.00 95.62 96 PHE A CA 1
ATOM 757 C C . PHE A 1 96 ? 7.963 -1.126 -24.260 1.00 95.62 96 PHE A C 1
ATOM 759 O O . PHE A 1 96 ? 8.510 -2.213 -24.408 1.00 95.62 96 PHE A O 1
ATOM 766 N N . ALA A 1 97 ? 7.266 -0.555 -25.246 1.00 96.56 97 ALA A N 1
ATOM 767 C CA . ALA A 1 97 ? 6.841 -1.261 -26.462 1.00 96.56 97 ALA A CA 1
ATOM 768 C C . ALA A 1 97 ? 7.978 -1.779 -27.368 1.00 96.56 97 ALA A C 1
ATOM 770 O O . ALA A 1 97 ? 7.725 -2.599 -28.244 1.00 96.56 97 ALA A O 1
ATOM 771 N N . GLY A 1 98 ? 9.204 -1.278 -27.198 1.00 97.25 98 GLY A N 1
ATOM 772 C CA . GLY A 1 98 ? 10.369 -1.658 -28.003 1.00 97.25 98 GLY A CA 1
ATOM 773 C C . GLY A 1 98 ? 11.181 -2.829 -27.447 1.00 97.25 98 GLY A C 1
ATOM 774 O O . GLY A 1 98 ? 12.171 -3.203 -28.069 1.00 97.25 98 GLY A O 1
ATOM 775 N N . GLN A 1 99 ? 10.807 -3.372 -26.286 1.00 98.19 99 GLN A N 1
ATOM 776 C CA . GLN A 1 99 ? 11.498 -4.511 -25.682 1.00 98.19 99 GLN A CA 1
ATOM 777 C C . GLN A 1 99 ? 11.293 -5.787 -26.499 1.00 98.19 99 GLN A C 1
ATOM 779 O O . GLN A 1 99 ? 10.238 -5.999 -27.107 1.00 98.19 99 GLN A O 1
ATOM 784 N N . SER A 1 100 ? 12.288 -6.672 -26.464 1.00 98.38 100 SER A N 1
ATOM 785 C CA . SER A 1 100 ? 12.058 -8.072 -26.817 1.00 98.38 100 SER A CA 1
ATOM 786 C C . SER A 1 100 ? 11.065 -8.711 -25.841 1.00 98.38 100 SER A C 1
ATOM 788 O O . SER A 1 100 ? 10.866 -8.237 -24.718 1.00 98.38 100 SER A O 1
ATOM 790 N N . LYS A 1 101 ? 10.449 -9.820 -26.257 1.00 98.00 101 LYS A N 1
ATOM 791 C CA . LYS A 1 101 ? 9.533 -10.576 -25.396 1.00 98.00 101 LYS A CA 1
ATOM 792 C C . LYS A 1 101 ? 10.237 -11.020 -24.110 1.00 98.00 101 LYS A C 1
ATOM 794 O O . LYS A 1 101 ? 9.664 -10.924 -23.031 1.00 98.00 101 LYS A O 1
ATOM 799 N N . GLU A 1 102 ? 11.476 -11.482 -24.228 1.00 98.06 102 GLU A N 1
ATOM 800 C CA . GLU A 1 102 ? 12.284 -11.966 -23.113 1.00 98.06 102 GLU A CA 1
ATOM 801 C C . GLU A 1 102 ? 12.605 -10.851 -22.106 1.00 98.06 102 GLU A C 1
ATOM 803 O O . GLU A 1 102 ? 12.510 -11.075 -20.901 1.00 98.06 102 GLU A O 1
ATOM 808 N N . GLU A 1 103 ? 12.950 -9.647 -22.577 1.00 98.06 103 GLU A N 1
ATOM 809 C CA . GLU A 1 103 ? 13.195 -8.485 -21.708 1.00 98.06 103 GLU A CA 1
ATOM 810 C C . GLU A 1 103 ? 11.920 -8.022 -20.999 1.00 98.06 103 GLU A C 1
ATOM 812 O O . GLU A 1 103 ? 11.957 -7.739 -19.802 1.00 98.06 103 GLU A O 1
ATOM 817 N N . PHE A 1 104 ? 10.797 -7.978 -21.721 1.00 98.19 104 PHE A N 1
ATOM 818 C CA . PHE A 1 104 ? 9.502 -7.602 -21.160 1.00 98.19 104 PHE A CA 1
ATOM 819 C C . PHE A 1 104 ? 9.058 -8.586 -20.070 1.00 98.19 104 PHE A C 1
ATOM 821 O O . PHE A 1 104 ? 8.733 -8.173 -18.955 1.00 98.19 104 PHE A O 1
ATOM 828 N N . ASP A 1 105 ? 9.080 -9.888 -20.373 1.00 98.00 105 ASP A N 1
ATOM 829 C CA . ASP A 1 105 ? 8.662 -10.937 -19.440 1.00 98.00 105 ASP A CA 1
ATOM 830 C C . ASP A 1 105 ? 9.542 -10.942 -18.189 1.00 98.00 105 ASP A C 1
ATOM 832 O O . ASP A 1 105 ? 9.031 -11.045 -17.073 1.00 98.00 105 ASP A O 1
ATOM 836 N N . LYS A 1 106 ? 10.860 -10.782 -18.366 1.00 97.75 106 LYS A N 1
ATOM 837 C CA . LYS A 1 106 ? 11.796 -10.687 -17.248 1.00 97.75 106 LYS A CA 1
ATOM 838 C C . LYS A 1 106 ? 11.529 -9.448 -16.393 1.00 97.75 106 LYS A C 1
ATOM 840 O O . LYS A 1 106 ? 11.425 -9.573 -15.178 1.00 97.75 106 LYS A O 1
ATOM 845 N N . GLY A 1 107 ? 11.366 -8.277 -17.009 1.00 97.50 107 GLY A N 1
ATOM 846 C CA . GLY A 1 107 ? 11.091 -7.038 -16.281 1.00 97.50 107 GLY A CA 1
ATOM 847 C C . GLY A 1 107 ? 9.794 -7.107 -15.472 1.00 97.50 107 GLY A C 1
ATOM 848 O O . GLY A 1 107 ? 9.752 -6.660 -14.325 1.00 97.50 107 GLY A O 1
ATOM 849 N N . LEU A 1 108 ? 8.746 -7.716 -16.035 1.00 98.06 108 LEU A N 1
ATOM 850 C CA . LEU A 1 108 ? 7.485 -7.918 -15.325 1.00 98.06 108 LEU A CA 1
ATOM 851 C C . LEU A 1 108 ? 7.634 -8.933 -14.184 1.00 98.06 108 LEU A C 1
ATOM 853 O O . LEU A 1 108 ? 7.102 -8.695 -13.101 1.00 98.06 108 LEU A O 1
ATOM 857 N N . ALA A 1 109 ? 8.358 -10.036 -14.401 1.00 98.19 109 ALA A N 1
ATOM 858 C CA . ALA A 1 109 ? 8.617 -11.035 -13.365 1.00 98.19 109 ALA A CA 1
ATOM 859 C C . ALA A 1 109 ? 9.377 -10.432 -12.173 1.00 98.19 109 ALA A C 1
ATOM 861 O O . ALA A 1 109 ? 8.916 -10.563 -11.040 1.00 98.19 109 ALA A O 1
ATOM 862 N N . ASP A 1 110 ? 10.458 -9.690 -12.432 1.00 97.88 110 ASP A N 1
ATOM 863 C CA . ASP A 1 110 ? 11.264 -9.020 -11.402 1.00 97.88 110 ASP A CA 1
ATOM 864 C C . ASP A 1 110 ? 10.421 -7.985 -10.619 1.00 97.88 110 ASP A C 1
ATOM 866 O O . ASP A 1 110 ? 10.496 -7.870 -9.387 1.00 97.88 110 ASP A O 1
ATOM 870 N N . ALA A 1 111 ? 9.552 -7.242 -11.317 1.00 98.06 111 ALA A N 1
ATOM 871 C CA . ALA A 1 111 ? 8.629 -6.300 -10.688 1.00 98.06 111 ALA A CA 1
ATOM 872 C C . ALA A 1 111 ? 7.607 -7.010 -9.785 1.00 98.06 111 ALA A C 1
ATOM 874 O O . ALA A 1 111 ? 7.417 -6.602 -8.638 1.00 98.06 111 ALA A O 1
ATOM 875 N N . VAL A 1 112 ? 6.970 -8.077 -10.274 1.00 98.38 112 VAL A N 1
ATOM 876 C CA . VAL A 1 112 ? 5.990 -8.861 -9.506 1.00 98.38 112 VAL A CA 1
ATOM 877 C C . VAL A 1 112 ? 6.641 -9.506 -8.287 1.00 98.38 112 VAL A C 1
ATOM 879 O O . VAL A 1 112 ? 6.088 -9.406 -7.193 1.00 98.38 112 VAL A O 1
ATOM 882 N N . GLU A 1 113 ? 7.812 -10.124 -8.445 1.00 98.50 113 GLU A N 1
ATOM 883 C CA . GLU A 1 113 ? 8.523 -10.802 -7.358 1.00 98.50 113 GLU A CA 1
ATOM 884 C C . GLU A 1 113 ? 8.918 -9.824 -6.247 1.00 98.50 113 GLU A C 1
ATOM 886 O O . GLU A 1 113 ? 8.637 -10.076 -5.074 1.00 98.50 113 GLU A O 1
ATOM 891 N N . SER A 1 114 ? 9.495 -8.672 -6.601 1.00 98.38 114 SER A N 1
ATOM 892 C CA . SER A 1 114 ? 9.900 -7.666 -5.609 1.00 98.38 114 SER A CA 1
ATOM 893 C C . SER A 1 114 ? 8.709 -7.079 -4.840 1.00 98.38 114 SER A C 1
ATOM 895 O O . SER A 1 114 ? 8.766 -6.942 -3.615 1.00 98.38 114 SER A O 1
ATOM 897 N N . ILE A 1 115 ? 7.606 -6.783 -5.536 1.00 98.62 115 ILE A N 1
ATOM 898 C CA . ILE A 1 115 ? 6.369 -6.268 -4.930 1.00 98.62 115 ILE A CA 1
ATOM 899 C C . ILE A 1 115 ? 5.714 -7.330 -4.039 1.00 98.62 115 ILE A C 1
ATOM 901 O O . ILE A 1 115 ? 5.256 -7.023 -2.932 1.00 98.62 115 ILE A O 1
ATOM 905 N N . TYR A 1 116 ? 5.681 -8.583 -4.497 1.00 98.56 116 TYR A N 1
ATOM 906 C CA . TYR A 1 116 ? 5.191 -9.711 -3.710 1.00 98.56 116 TYR A CA 1
ATOM 907 C C . TYR A 1 116 ? 6.010 -9.872 -2.430 1.00 98.56 116 TYR A C 1
ATOM 909 O O . TYR A 1 116 ? 5.438 -9.894 -1.339 1.00 98.56 116 TYR A O 1
ATOM 917 N N . TYR A 1 117 ? 7.339 -9.903 -2.550 1.00 98.50 117 TYR A N 1
ATOM 918 C CA . TYR A 1 117 ? 8.240 -10.056 -1.415 1.00 98.50 117 TYR A CA 1
ATOM 919 C C . TYR A 1 117 ? 8.012 -8.964 -0.365 1.00 98.50 117 TYR A C 1
ATOM 921 O O . TYR A 1 117 ? 7.871 -9.284 0.812 1.00 98.50 117 TYR A O 1
ATOM 929 N N . ALA A 1 118 ? 7.901 -7.696 -0.775 1.00 98.44 118 ALA A N 1
ATOM 930 C CA . ALA A 1 118 ? 7.617 -6.583 0.135 1.00 98.44 118 ALA A CA 1
ATOM 931 C C . ALA A 1 118 ? 6.207 -6.640 0.755 1.00 98.44 118 ALA A C 1
ATOM 933 O O . ALA A 1 118 ? 5.978 -6.166 1.872 1.00 98.44 118 ALA A O 1
ATOM 934 N N . SER A 1 119 ? 5.247 -7.231 0.042 1.00 98.44 119 SER A N 1
ATOM 935 C CA . SER A 1 119 ? 3.878 -7.399 0.533 1.00 98.44 119 SER A CA 1
ATOM 936 C C . SER A 1 119 ? 3.773 -8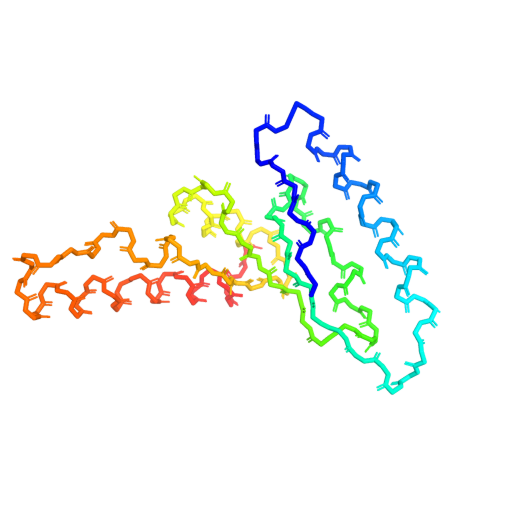.471 1.621 1.00 98.44 119 SER A C 1
ATOM 938 O O . SER A 1 119 ? 2.959 -8.309 2.525 1.00 98.44 119 SER A O 1
ATOM 940 N N . VAL A 1 120 ? 4.586 -9.534 1.566 1.00 97.56 120 VAL A N 1
ATOM 941 C CA . VAL A 1 120 ? 4.468 -10.683 2.489 1.00 97.56 120 VAL A CA 1
ATOM 942 C C . VAL A 1 120 ? 5.597 -10.807 3.517 1.00 97.56 120 VAL A C 1
ATOM 944 O O . VAL A 1 120 ? 5.388 -11.454 4.537 1.00 97.56 120 VAL A O 1
ATOM 947 N N . ASN A 1 121 ? 6.761 -10.184 3.295 1.00 97.06 121 ASN A N 1
ATOM 948 C CA . ASN A 1 121 ? 7.898 -10.224 4.221 1.00 97.06 121 ASN A CA 1
ATOM 949 C C . ASN A 1 121 ? 8.158 -8.836 4.816 1.00 97.06 121 ASN A C 1
ATOM 951 O O . ASN A 1 121 ? 8.664 -7.943 4.130 1.00 97.06 121 ASN A O 1
ATOM 955 N N . LYS A 1 122 ? 7.810 -8.675 6.093 1.00 95.81 122 LYS A N 1
ATOM 956 C CA . LYS A 1 122 ? 7.969 -7.435 6.865 1.00 95.81 122 LYS A CA 1
ATOM 957 C C . LYS A 1 122 ? 9.300 -7.413 7.622 1.00 95.81 122 LYS A C 1
ATOM 959 O O . LYS A 1 122 ? 9.967 -8.448 7.696 1.00 95.81 122 LYS A O 1
ATOM 964 N N . ASN A 1 123 ? 9.730 -6.221 8.037 1.00 91.62 123 ASN A N 1
ATOM 965 C CA . ASN A 1 123 ? 10.998 -6.008 8.749 1.00 91.62 123 ASN A CA 1
ATOM 966 C C . ASN A 1 123 ? 10.892 -6.300 10.248 1.00 91.62 123 ASN A C 1
ATOM 968 O O . ASN A 1 123 ? 9.800 -6.102 10.817 1.00 91.62 123 ASN A O 1
#

Secondary structure (DSSP, 8-state):
---PPPTT-TTHHHHHHHHHHHHHHHHTTS-TT--EEEEEEPPSSTTTTHHHHH-TTEEEEEEE-TT--HHHHHHHHHTSTT-EE--SHHHHTT--TTS-HHHHHHHHHHHHHHHHHHHH---

pLDDT: mean 97.81, std 1.43, range [90.75, 98.81]

Organism: NCBI:txid163665

Foldseek 3Di:
DEPEQAPPDPCSQVVLLVVLVVVVVVLVPDDLPAADEYEYALHPDQQSNVVVQPRNRYPAYEYEPNPPALVVSLVSLLSHPRYAYDYDCNLCVPPDDPDDPVVRVVSNVVSVVSRVCSRPHHD

Sequence (123 aa):
IEPEVNINAKDKEEIEDILTEEIAKELDKLNDDQFVMLKLTIPTKPNQYKSLIEHPNVIRVVALSGGYSRDKANELLKENEGLIASFSRALVTDLFAGQSKEEFDKGLADAVESIYYASVNKN